Protein AF-A0A9E5I3D9-F1 (afdb_monomer)

Radius of gyration: 12.39 Å; Cα contacts (8 Å, |Δi|>4): 54; chains: 1; bounding box: 30×17×36 Å

Nearest PDB structures (foldseek):
  6vrj-assembly1_A  TM=8.453E-01  e=3.756E-04  Pseudomonas aeruginosa
  5lmr-assembly1_X  TM=8.804E-01  e=2.521E-03  Thermus thermophilus HB8
  1tig-assembly1_A  TM=8.932E-01  e=4.130E-03  Geobacillus stearothermophilus
  5lmv-assembly1_X  TM=8.598E-01  e=4.755E-03  Thermus thermophilus HB8
  7w5z-assembly1_c3  TM=2.890E-01  e=8.991E+00  Tetrahymena thermophila

Foldseek 3Di: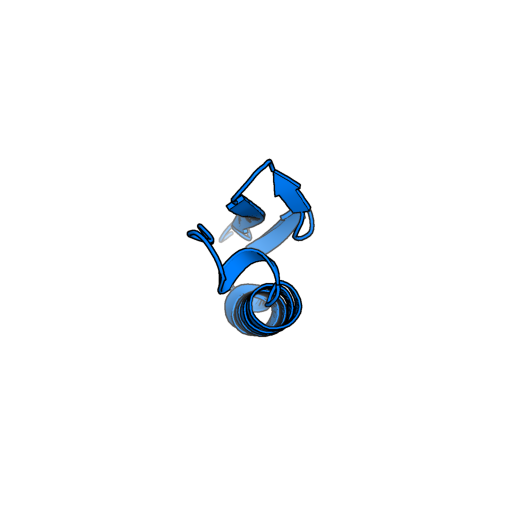
DFADDPCVVVVVVVLVVVVVVQVVCVVFWDFPADFDDDPRDTDTDTDGDDDD

Sequence (52 aa):
LRFRGREMAHQEIGAKMLDRLKVDLEPYGQVEQFPKMEGRQMVMVLAPAKKK

Solvent-accessible surface area (backbone atoms only — not comparable to full-atom values): 3155 Å² total; per-residue (Å²): 89,77,50,63,83,76,46,66,79,45,51,67,59,55,51,55,51,49,52,53,51,49,64,74,36,50,90,52,22,46,78,74,36,75,80,38,78,58,89,57,27,44,48,62,43,68,41,72,52,78,82,123

Secondary structure (DSSP, 8-state):
-B--GGGGG-HHHHHHHHHHHHHHHTTTEEEEEEEEEETTEEEEEEEE----

Structure (mmCIF, N/CA/C/O backbone):
data_AF-A0A9E5I3D9-F1
#
_entry.id   AF-A0A9E5I3D9-F1
#
loop_
_atom_site.group_PDB
_atom_site.id
_atom_site.type_symbol
_atom_site.label_atom_id
_atom_site.label_alt_id
_atom_site.label_comp_id
_atom_site.label_asym_id
_atom_site.label_entity_id
_atom_site.label_seq_id
_atom_site.pdbx_PDB_ins_code
_atom_site.Cartn_x
_atom_site.Cartn_y
_atom_site.Cartn_z
_atom_site.occupancy
_atom_site.B_iso_or_equiv
_atom_site.auth_seq_id
_atom_site.auth_comp_id
_atom_site.auth_asym_id
_atom_site.auth_atom_id
_atom_site.pdbx_PDB_model_num
ATOM 1 N N . LEU A 1 1 ? 5.063 -0.563 -2.368 1.00 73.06 1 LEU A N 1
ATOM 2 C CA . LEU A 1 1 ? 5.896 -1.424 -3.243 1.00 73.06 1 LEU A CA 1
ATOM 3 C C . LEU A 1 1 ? 7.003 -0.587 -3.885 1.00 73.06 1 LEU A C 1
ATOM 5 O O . LEU A 1 1 ? 6.708 0.523 -4.311 1.00 73.06 1 LEU A O 1
ATOM 9 N N . ARG A 1 2 ? 8.255 -1.060 -3.953 1.00 77.44 2 ARG A N 1
ATOM 10 C CA . ARG A 1 2 ? 9.348 -0.343 -4.641 1.00 77.44 2 ARG A CA 1
ATOM 11 C C . ARG A 1 2 ? 9.805 -1.158 -5.843 1.00 77.44 2 ARG A C 1
ATOM 13 O O . ARG A 1 2 ? 10.347 -2.237 -5.652 1.00 77.44 2 ARG A O 1
ATOM 20 N N . PHE A 1 3 ? 9.619 -0.624 -7.043 1.00 75.50 3 PHE A N 1
ATOM 21 C CA . PHE A 1 3 ? 10.069 -1.256 -8.280 1.00 75.50 3 PHE A CA 1
ATOM 22 C C . PHE A 1 3 ? 11.525 -0.868 -8.563 1.00 75.50 3 PHE A C 1
ATOM 24 O O . PHE A 1 3 ? 11.905 0.299 -8.403 1.00 75.50 3 PHE A O 1
ATOM 31 N N . ARG A 1 4 ? 12.367 -1.822 -8.978 1.00 80.69 4 ARG A N 1
ATOM 32 C CA . ARG A 1 4 ? 13.757 -1.557 -9.376 1.00 80.69 4 ARG A CA 1
ATOM 33 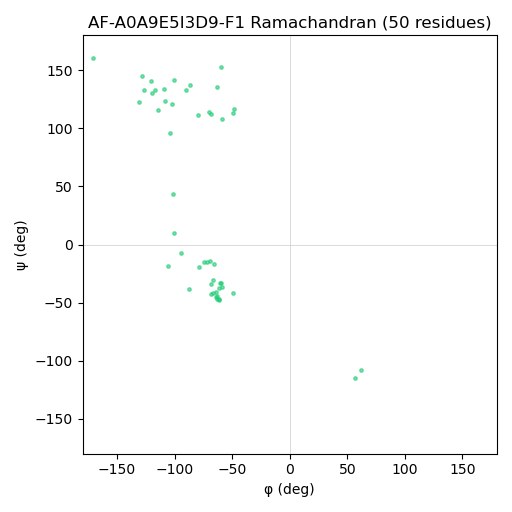C C . ARG A 1 4 ? 13.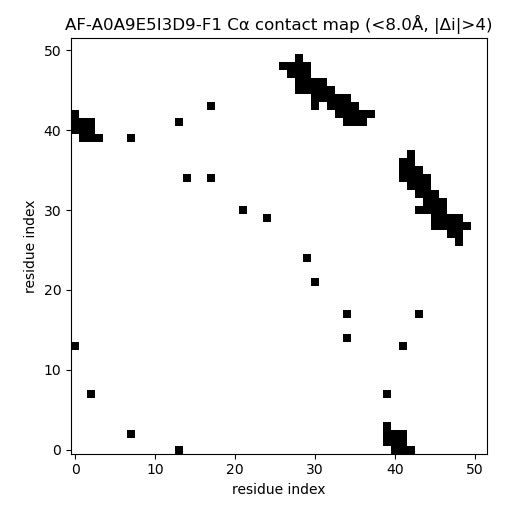988 -1.970 -10.836 1.00 80.69 4 ARG A C 1
ATOM 35 O O . ARG A 1 4 ? 13.670 -3.074 -11.262 1.00 80.69 4 ARG A O 1
ATOM 42 N N . GLY A 1 5 ? 14.576 -1.070 -11.628 1.00 77.56 5 GLY A N 1
ATOM 43 C CA . GLY A 1 5 ? 14.989 -1.350 -13.011 1.00 77.56 5 GLY A CA 1
ATOM 44 C C . GLY A 1 5 ? 13.847 -1.848 -13.909 1.00 77.56 5 GLY A C 1
ATOM 45 O O . GLY A 1 5 ? 12.898 -1.113 -14.170 1.00 77.56 5 GLY A O 1
ATOM 46 N N . ARG A 1 6 ? 13.951 -3.102 -14.371 1.00 79.50 6 ARG A N 1
ATOM 47 C CA . ARG A 1 6 ? 13.015 -3.757 -15.310 1.00 79.50 6 ARG A CA 1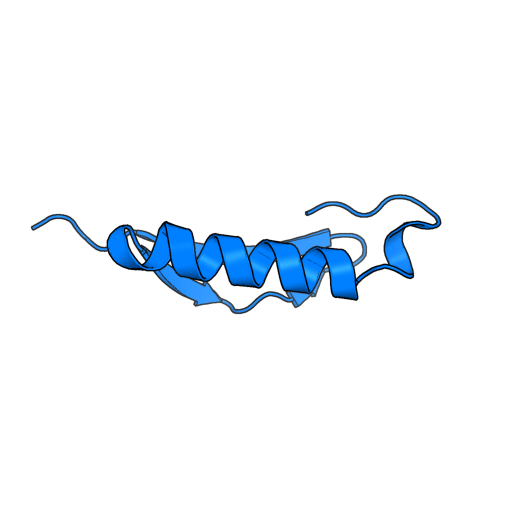
ATOM 48 C C . ARG A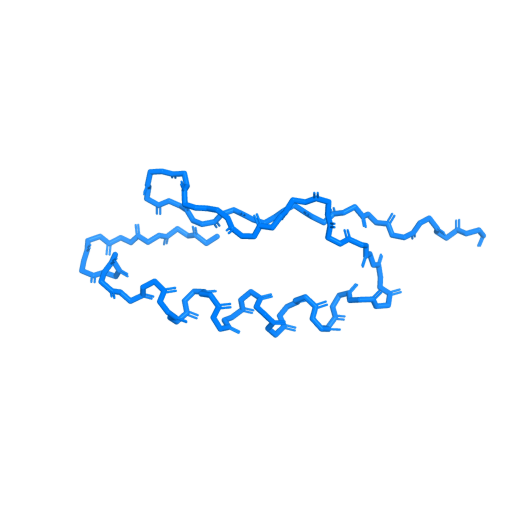 1 6 ? 11.635 -4.054 -14.714 1.00 79.50 6 ARG A C 1
ATOM 50 O O . ARG A 1 6 ? 10.692 -4.307 -15.452 1.00 79.50 6 ARG A O 1
ATOM 57 N N . GLU A 1 7 ? 11.493 -3.981 -13.394 1.00 70.69 7 GLU A N 1
ATOM 58 C CA . GLU A 1 7 ? 10.225 -4.250 -12.710 1.00 70.69 7 GLU A CA 1
ATOM 59 C C . GLU A 1 7 ? 9.189 -3.134 -12.923 1.00 70.69 7 GLU A C 1
ATOM 61 O O . GLU A 1 7 ? 8.002 -3.355 -12.708 1.00 70.69 7 GLU A O 1
ATOM 66 N N . MET A 1 8 ? 9.606 -1.954 -13.409 1.00 69.94 8 MET A N 1
ATOM 67 C CA . MET A 1 8 ? 8.683 -0.862 -13.750 1.00 69.94 8 MET A CA 1
ATOM 68 C C . MET A 1 8 ? 7.743 -1.189 -14.918 1.00 69.94 8 MET A C 1
ATOM 70 O O . MET A 1 8 ? 6.739 -0.501 -15.071 1.00 69.94 8 MET A O 1
ATOM 74 N N . ALA A 1 9 ? 8.044 -2.214 -15.724 1.00 71.31 9 ALA A N 1
ATOM 75 C CA . ALA A 1 9 ? 7.141 -2.714 -16.762 1.00 71.31 9 ALA A CA 1
ATOM 76 C C . ALA A 1 9 ? 6.026 -3.608 -16.187 1.00 71.31 9 ALA A C 1
ATOM 78 O O . ALA A 1 9 ? 4.983 -3.779 -16.806 1.00 71.31 9 ALA A O 1
ATOM 79 N N . HIS A 1 10 ? 6.214 -4.145 -14.979 1.00 77.31 10 HIS A N 1
ATOM 80 C CA . HIS A 1 10 ? 5.285 -5.068 -14.330 1.00 77.31 10 HIS A CA 1
ATOM 81 C C . HIS A 1 10 ? 4.418 -4.373 -13.271 1.00 77.31 10 HIS A C 1
ATOM 83 O O . HIS A 1 10 ? 4.187 -4.899 -12.181 1.00 77.31 10 HIS A O 1
ATOM 89 N N . GLN A 1 11 ? 3.906 -3.183 -13.592 1.00 74.50 11 GLN A N 1
ATOM 90 C CA . GLN A 1 11 ? 3.000 -2.442 -12.703 1.00 74.50 11 GLN A CA 1
ATOM 91 C C . GLN A 1 11 ? 1.717 -3.225 -12.413 1.00 74.50 11 GLN A C 1
ATOM 93 O O . GLN A 1 11 ? 1.208 -3.170 -11.297 1.00 74.50 11 GLN A O 1
ATOM 98 N N . GLU A 1 12 ? 1.244 -4.018 -13.377 1.00 82.12 12 GLU A N 1
ATOM 99 C CA . GLU A 1 12 ? 0.077 -4.889 -13.217 1.00 82.12 12 GLU A CA 1
ATOM 100 C C . GLU A 1 12 ? 0.255 -5.926 -12.103 1.00 82.12 12 GLU A C 1
ATOM 102 O O . GLU A 1 12 ? -0.704 -6.261 -11.408 1.00 82.12 12 GLU A O 1
ATOM 107 N N . ILE A 1 13 ? 1.482 -6.415 -11.889 1.00 84.00 13 ILE A N 1
ATOM 108 C CA . ILE A 1 13 ? 1.778 -7.353 -10.799 1.00 84.00 13 ILE A CA 1
ATOM 109 C C . ILE A 1 13 ? 1.641 -6.638 -9.451 1.00 84.00 13 ILE A C 1
ATOM 111 O O . ILE A 1 13 ? 1.035 -7.175 -8.524 1.00 84.00 13 ILE A O 1
ATOM 115 N N . GLY A 1 14 ? 2.141 -5.402 -9.356 1.00 80.81 14 GLY A N 1
ATOM 116 C CA . GLY A 1 14 ? 1.976 -4.572 -8.162 1.00 80.81 14 GLY A CA 1
ATOM 117 C C . GLY A 1 14 ? 0.517 -4.210 -7.887 1.00 80.81 14 GLY A C 1
ATOM 118 O O . GLY A 1 14 ? 0.078 -4.300 -6.743 1.00 80.81 14 GLY A O 1
ATOM 119 N N . ALA A 1 15 ? -0.251 -3.881 -8.928 1.00 82.94 15 ALA A N 1
ATOM 120 C CA . ALA A 1 15 ? -1.676 -3.589 -8.813 1.00 82.94 15 ALA A CA 1
ATOM 121 C C . ALA A 1 15 ? -2.470 -4.812 -8.323 1.00 82.94 15 ALA A C 1
ATOM 123 O O . ALA A 1 15 ? -3.232 -4.699 -7.368 1.00 82.94 15 ALA A O 1
ATOM 124 N N . LYS A 1 16 ? -2.227 -6.000 -8.897 1.00 87.50 16 LYS A N 1
ATOM 125 C CA . LYS A 1 16 ? -2.861 -7.255 -8.451 1.00 87.50 16 LYS A CA 1
ATOM 126 C C . LYS A 1 16 ? -2.514 -7.612 -7.007 1.00 87.50 16 LYS A C 1
ATOM 128 O O . LYS A 1 16 ? -3.357 -8.128 -6.280 1.00 87.50 16 LYS A O 1
ATOM 133 N N . MET A 1 17 ? -1.277 -7.356 -6.583 1.00 86.38 17 MET A N 1
ATOM 134 C CA . MET A 1 17 ? -0.864 -7.589 -5.199 1.00 86.38 17 MET A CA 1
ATOM 135 C C . MET A 1 17 ? -1.582 -6.641 -4.232 1.00 86.38 17 MET A C 1
ATOM 137 O O . MET A 1 17 ? -2.028 -7.079 -3.175 1.00 86.38 17 MET A O 1
ATOM 141 N N . LEU A 1 18 ? -1.721 -5.364 -4.596 1.00 84.38 18 LEU A N 1
ATOM 142 C CA . LEU A 1 18 ? -2.437 -4.386 -3.778 1.00 84.38 18 LEU A CA 1
ATOM 143 C C . LEU A 1 18 ? -3.940 -4.648 -3.719 1.00 84.38 18 LEU A C 1
ATOM 145 O O . LEU A 1 18 ? -4.533 -4.431 -2.669 1.00 84.38 18 LEU A O 1
ATOM 149 N N . ASP A 1 19 ? -4.535 -5.153 -4.797 1.00 87.62 19 ASP A N 1
ATOM 150 C CA . ASP A 1 19 ? -5.939 -5.563 -4.811 1.00 87.62 19 ASP A CA 1
ATOM 151 C C . ASP A 1 19 ? -6.200 -6.717 -3.829 1.00 87.62 19 ASP A C 1
ATOM 153 O O . ASP A 1 19 ? -7.109 -6.637 -3.007 1.00 87.62 19 ASP A O 1
ATOM 157 N N . ARG A 1 20 ? -5.319 -7.729 -3.796 1.00 89.50 20 ARG A N 1
ATOM 158 C CA . ARG A 1 20 ? -5.387 -8.796 -2.780 1.00 89.50 20 ARG A CA 1
ATOM 159 C C . ARG A 1 20 ? -5.218 -8.262 -1.361 1.00 89.50 20 ARG A C 1
ATOM 161 O O . ARG A 1 20 ? -6.028 -8.565 -0.496 1.00 89.50 20 ARG A O 1
ATOM 168 N N . LEU A 1 21 ? -4.204 -7.423 -1.140 1.00 85.75 21 LEU A N 1
ATOM 169 C CA . LEU A 1 21 ? -3.961 -6.791 0.161 1.00 85.75 21 LEU A CA 1
ATOM 170 C C . LEU A 1 21 ? -5.150 -5.950 0.624 1.00 85.75 21 LEU A C 1
ATOM 172 O O . LEU A 1 21 ? -5.443 -5.929 1.812 1.00 85.75 21 LEU A O 1
ATOM 176 N N . LYS A 1 22 ? -5.836 -5.264 -0.294 1.00 84.69 22 LYS A N 1
ATOM 177 C CA . LYS A 1 22 ? -7.056 -4.518 0.012 1.00 84.69 22 LYS A CA 1
ATOM 178 C C . LYS A 1 22 ? -8.152 -5.446 0.531 1.00 84.69 22 LYS A C 1
ATOM 180 O O . LYS A 1 22 ? -8.760 -5.108 1.536 1.00 84.69 22 LYS A O 1
ATOM 185 N N . VAL A 1 23 ? -8.389 -6.582 -0.127 1.00 88.56 23 VAL A N 1
ATOM 186 C CA . VAL A 1 23 ? -9.404 -7.559 0.304 1.00 88.56 23 VAL A CA 1
ATOM 187 C C . VAL A 1 23 ? -9.047 -8.148 1.671 1.00 88.56 23 VAL A C 1
ATOM 189 O O . VAL A 1 23 ? -9.888 -8.179 2.563 1.00 88.56 23 VAL A O 1
ATOM 192 N N . ASP A 1 24 ? -7.787 -8.537 1.874 1.00 88.69 24 ASP A N 1
ATOM 193 C CA . ASP A 1 24 ? -7.330 -9.116 3.145 1.00 88.69 24 ASP A CA 1
ATOM 194 C C . ASP A 1 24 ? -7.373 -8.108 4.308 1.00 88.69 24 ASP A C 1
ATOM 196 O O . ASP A 1 24 ? -7.575 -8.485 5.465 1.00 88.69 24 ASP A O 1
ATOM 200 N N . LEU A 1 25 ? -7.174 -6.818 4.017 1.00 85.06 25 LEU A N 1
ATOM 201 C CA . LEU A 1 25 ? -7.165 -5.740 5.010 1.00 85.06 25 LEU A CA 1
ATOM 202 C C . LEU A 1 25 ? -8.516 -5.034 5.177 1.00 85.06 25 LEU A C 1
ATOM 204 O O . LEU A 1 25 ? -8.651 -4.263 6.123 1.00 85.06 25 LEU A O 1
ATOM 208 N N . GLU A 1 26 ? -9.515 -5.328 4.342 1.00 84.50 26 GLU A N 1
ATOM 209 C CA . GLU A 1 26 ? -10.890 -4.819 4.456 1.00 84.50 26 GLU A CA 1
ATOM 210 C C . GLU A 1 26 ? -11.500 -4.964 5.870 1.00 84.50 26 GLU A C 1
ATOM 212 O O . GLU A 1 26 ? -12.096 -4.000 6.354 1.00 84.50 26 GLU A O 1
ATOM 217 N N . PRO A 1 27 ? -11.313 -6.083 6.6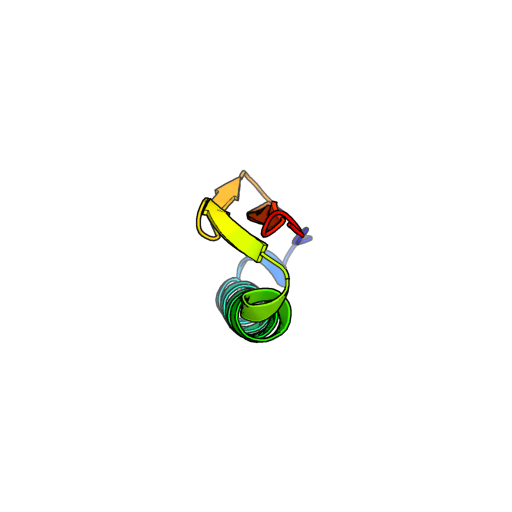07 1.00 84.38 27 PRO A N 1
ATOM 218 C CA . PRO A 1 27 ? -11.818 -6.195 7.980 1.00 84.38 27 PRO A CA 1
ATOM 219 C C . PRO A 1 27 ? -11.016 -5.393 9.021 1.00 84.38 27 PRO A C 1
ATOM 221 O O . PRO A 1 27 ? -11.490 -5.196 10.140 1.00 84.38 27 PRO A O 1
ATOM 224 N N . TYR A 1 28 ? -9.803 -4.942 8.691 1.00 83.00 28 TYR A N 1
ATOM 225 C CA . TYR A 1 28 ? -8.902 -4.234 9.610 1.00 83.00 28 TYR A CA 1
ATOM 226 C C . TYR A 1 28 ? -8.809 -2.731 9.326 1.00 83.00 28 TYR A C 1
ATOM 228 O O . TYR A 1 28 ? -8.377 -1.967 10.193 1.00 83.00 28 TYR A O 1
ATOM 236 N N . GLY A 1 29 ? -9.193 -2.288 8.129 1.00 84.69 29 GLY A N 1
ATOM 237 C CA . GLY A 1 29 ? -9.004 -0.918 7.685 1.00 84.69 29 GLY A CA 1
ATOM 238 C C . GLY A 1 29 ? -9.708 -0.573 6.384 1.00 84.69 29 GLY A C 1
ATOM 239 O O . GLY A 1 29 ? -10.061 -1.427 5.580 1.00 84.69 29 GLY A O 1
ATOM 240 N N . GLN A 1 30 ? -9.892 0.726 6.179 1.00 84.50 30 GLN A N 1
ATOM 241 C CA . GLN A 1 30 ? -10.431 1.296 4.954 1.00 84.50 30 GLN A CA 1
ATOM 242 C C . GLN A 1 30 ? -9.288 1.849 4.101 1.00 84.50 30 GLN A C 1
ATOM 244 O O . GLN A 1 30 ? -8.351 2.457 4.613 1.00 84.50 30 GLN A O 1
ATOM 249 N N . VAL A 1 31 ? -9.373 1.682 2.781 1.00 84.62 31 VAL A N 1
ATOM 250 C CA . VAL A 1 31 ? -8.452 2.353 1.854 1.00 84.62 31 VAL A CA 1
ATOM 251 C C . VAL A 1 31 ? -8.758 3.850 1.850 1.00 84.62 31 VAL A C 1
ATOM 253 O O . VAL A 1 31 ? -9.829 4.259 1.408 1.00 84.62 31 VAL A O 1
ATOM 256 N N . GLU A 1 32 ? -7.816 4.655 2.335 1.00 85.44 32 GLU A N 1
ATOM 257 C CA . GLU A 1 32 ? -7.906 6.121 2.333 1.00 85.44 32 GLU A CA 1
ATOM 258 C C . GLU A 1 32 ? -7.373 6.689 1.014 1.00 85.44 32 GLU A C 1
ATOM 260 O O . GLU A 1 32 ? -7.958 7.599 0.429 1.00 85.44 32 GLU A O 1
ATOM 265 N N . GLN A 1 33 ? -6.301 6.085 0.489 1.00 83.62 33 GLN A N 1
ATOM 266 C CA . GLN A 1 33 ? -5.723 6.454 -0.795 1.00 83.62 33 GLN A CA 1
ATOM 267 C C . GLN A 1 33 ? -5.498 5.218 -1.660 1.00 83.62 33 GLN A C 1
ATOM 269 O O . GLN A 1 33 ? -4.759 4.300 -1.289 1.00 83.62 33 GLN A O 1
ATOM 274 N N . PHE A 1 34 ? -6.111 5.227 -2.843 1.00 83.06 34 PHE A N 1
ATOM 275 C CA . PHE A 1 34 ? -5.935 4.182 -3.845 1.00 83.06 34 PHE A CA 1
ATOM 276 C C . PHE A 1 34 ? -4.465 4.048 -4.285 1.00 83.06 34 PHE A C 1
ATOM 278 O O . PHE A 1 34 ? -3.725 5.038 -4.253 1.00 83.06 34 PHE A O 1
ATOM 285 N N . PRO A 1 35 ? -4.047 2.847 -4.734 1.00 84.69 35 PRO A N 1
ATOM 286 C CA . PRO A 1 35 ? -2.716 2.608 -5.279 1.00 84.69 35 PRO A CA 1
ATOM 287 C C . PRO A 1 35 ? -2.320 3.648 -6.326 1.00 84.69 35 PRO A C 1
ATOM 289 O O . PRO A 1 35 ? -2.925 3.722 -7.395 1.00 84.69 35 PRO A O 1
ATOM 292 N N . LYS A 1 36 ? -1.274 4.427 -6.048 1.00 85.06 36 LYS A N 1
ATOM 293 C CA . LYS A 1 36 ? -0.723 5.396 -6.999 1.00 85.06 36 LYS A CA 1
ATOM 294 C C . LYS A 1 36 ? 0.776 5.204 -7.161 1.00 85.06 36 LYS A C 1
ATOM 296 O O . LYS A 1 36 ? 1.480 4.858 -6.215 1.00 85.06 36 LYS A O 1
ATOM 301 N N . MET A 1 37 ? 1.254 5.433 -8.380 1.00 82.50 37 MET A N 1
ATOM 302 C CA . MET A 1 37 ? 2.678 5.472 -8.688 1.00 82.50 37 MET A CA 1
ATOM 303 C C . MET A 1 37 ? 3.262 6.829 -8.275 1.00 82.50 37 MET A C 1
ATOM 305 O O . MET A 1 37 ? 2.963 7.852 -8.888 1.00 82.50 37 MET A O 1
ATOM 309 N N . GLU A 1 38 ? 4.111 6.828 -7.253 1.00 84.00 38 GLU A N 1
ATOM 310 C CA . GLU A 1 38 ? 5.006 7.926 -6.894 1.00 84.00 38 GLU A CA 1
ATOM 311 C C . GLU A 1 38 ? 6.434 7.570 -7.330 1.00 84.00 38 GLU A C 1
ATOM 313 O O . GLU A 1 38 ? 7.171 6.829 -6.671 1.00 84.00 38 GLU A O 1
ATOM 318 N N . GLY A 1 39 ? 6.816 8.054 -8.516 1.00 84.44 39 GLY A N 1
ATOM 319 C CA . GLY A 1 39 ? 8.117 7.776 -9.121 1.00 84.44 39 GLY A CA 1
ATOM 320 C C . GLY A 1 39 ? 8.322 6.284 -9.393 1.00 84.44 39 GLY A C 1
ATOM 321 O O . GLY A 1 39 ? 7.723 5.714 -10.300 1.00 84.44 39 GLY A O 1
ATOM 322 N N . ARG A 1 40 ? 9.198 5.647 -8.607 1.00 83.12 40 ARG A N 1
ATOM 323 C CA . ARG A 1 40 ? 9.504 4.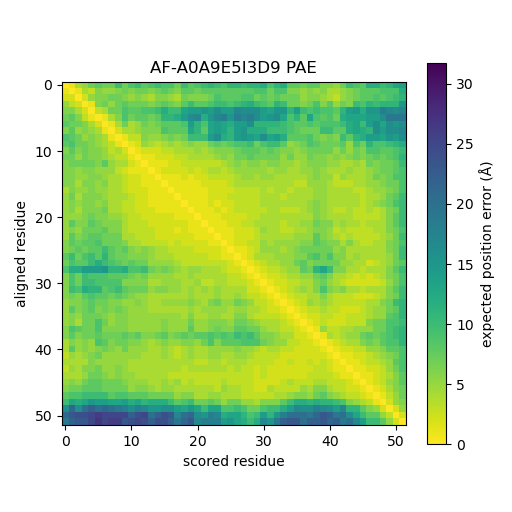203 -8.694 1.00 83.12 40 ARG A CA 1
ATOM 324 C C . ARG A 1 40 ? 8.786 3.375 -7.625 1.00 83.12 40 ARG A C 1
ATOM 326 O O . ARG A 1 40 ? 9.125 2.209 -7.411 1.00 83.12 40 ARG A O 1
ATOM 333 N N . GLN A 1 41 ? 7.848 3.973 -6.900 1.00 81.69 41 GLN A N 1
ATOM 334 C CA . GLN A 1 41 ? 7.107 3.317 -5.834 1.00 81.69 41 GLN A CA 1
ATOM 335 C C . GLN A 1 41 ? 5.616 3.343 -6.136 1.00 81.69 41 GLN A C 1
ATOM 337 O O . GLN A 1 41 ? 5.094 4.337 -6.617 1.00 81.69 41 GLN A O 1
ATOM 342 N N . MET A 1 42 ? 4.931 2.247 -5.830 1.00 85.31 42 MET A N 1
ATOM 343 C CA . MET A 1 42 ? 3.475 2.231 -5.753 1.00 85.31 42 MET A CA 1
ATOM 344 C C . MET A 1 42 ? 3.082 2.267 -4.288 1.00 85.31 42 MET A C 1
ATOM 346 O O . MET A 1 42 ? 3.502 1.403 -3.507 1.00 85.31 42 MET A O 1
ATOM 35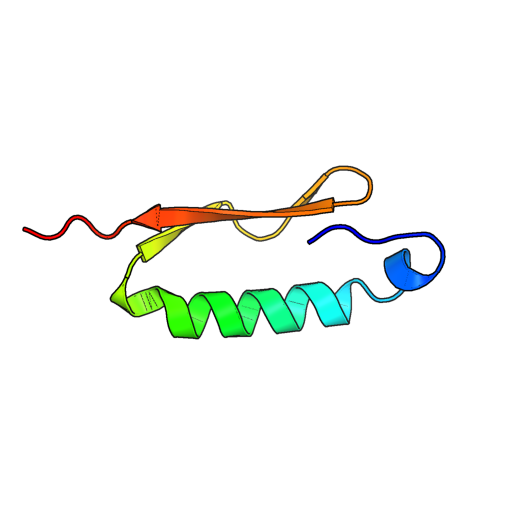0 N N . VAL A 1 43 ? 2.322 3.288 -3.923 1.00 85.81 43 VAL A N 1
ATOM 351 C CA . VAL A 1 43 ? 1.915 3.566 -2.550 1.00 85.81 43 VAL A CA 1
ATOM 352 C C . VAL A 1 43 ? 0.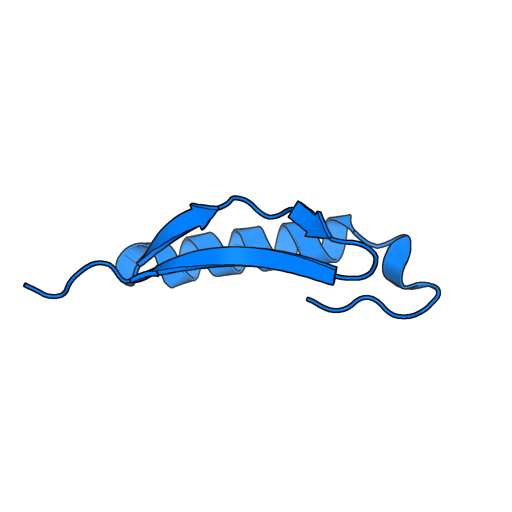398 3.459 -2.474 1.00 85.81 43 VAL A C 1
ATOM 354 O O . VAL A 1 43 ? -0.311 3.983 -3.329 1.00 85.81 43 VAL A O 1
ATOM 357 N N . MET A 1 44 ? -0.081 2.745 -1.461 1.00 87.62 44 MET A N 1
ATOM 358 C CA . MET A 1 44 ? -1.484 2.663 -1.066 1.00 87.62 44 MET A CA 1
ATOM 359 C C . MET A 1 44 ? -1.531 3.010 0.417 1.00 87.62 44 MET A C 1
ATOM 361 O O . MET A 1 44 ? -0.706 2.502 1.179 1.00 87.62 44 MET A O 1
ATOM 365 N N . VAL A 1 45 ? -2.460 3.877 0.810 1.00 87.25 45 VAL A N 1
ATOM 366 C CA . VAL A 1 45 ? -2.629 4.281 2.209 1.00 87.25 45 VAL A CA 1
ATOM 367 C C . VAL A 1 45 ? -3.916 3.656 2.719 1.00 87.25 45 VAL A C 1
ATOM 369 O O . VAL A 1 45 ? -4.982 3.854 2.133 1.00 87.25 45 VAL A O 1
ATOM 372 N N . LEU A 1 46 ? -3.804 2.885 3.798 1.00 87.19 46 LEU A N 1
ATOM 373 C CA . LEU A 1 46 ? -4.952 2.356 4.520 1.00 87.19 46 LEU A CA 1
ATOM 374 C C . LEU A 1 46 ? -5.066 3.069 5.861 1.00 87.19 46 LEU A C 1
ATOM 376 O O . LEU A 1 46 ? -4.080 3.193 6.589 1.00 87.19 46 LEU A O 1
ATOM 380 N N . ALA A 1 47 ? -6.280 3.483 6.189 1.00 87.81 47 ALA A N 1
ATOM 381 C CA . ALA A 1 47 ? -6.639 3.940 7.513 1.00 87.81 47 ALA A CA 1
ATOM 382 C C . ALA A 1 47 ? -7.123 2.737 8.338 1.00 87.81 47 ALA A C 1
ATOM 384 O O . ALA A 1 47 ? -7.941 1.950 7.852 1.00 87.81 47 ALA A O 1
ATOM 385 N N . PRO A 1 48 ? -6.657 2.564 9.585 1.00 86.88 48 PRO A N 1
ATOM 386 C CA . PRO A 1 48 ? -7.158 1.504 10.446 1.00 86.88 48 PRO A CA 1
ATOM 387 C C . PRO A 1 48 ? -8.644 1.729 10.740 1.00 86.88 48 PRO A C 1
ATOM 389 O O . PRO A 1 48 ? -9.068 2.836 11.081 1.00 86.88 48 PRO A O 1
ATOM 392 N N . ALA A 1 49 ? -9.438 0.665 10.658 1.00 76.62 49 ALA A N 1
ATOM 393 C CA . ALA A 1 49 ? -10.809 0.688 11.122 1.00 76.62 49 ALA A CA 1
ATOM 394 C C . ALA A 1 49 ? -10.720 0.811 12.641 1.00 76.62 49 ALA A C 1
ATOM 396 O O . ALA A 1 49 ? -10.188 -0.076 13.311 1.00 76.62 49 ALA A O 1
ATOM 397 N N . LYS A 1 50 ? -11.145 1.957 13.189 1.00 67.25 50 LYS A N 1
ATOM 398 C CA . LYS A 1 50 ? -11.158 2.171 14.639 1.00 67.25 50 LYS A CA 1
ATOM 399 C C . LYS A 1 50 ? -11.836 0.968 15.294 1.00 67.25 50 LYS A C 1
ATOM 401 O O . LYS A 1 50 ? -13.042 0.787 15.131 1.00 67.25 50 LYS A O 1
ATOM 406 N N . LYS A 1 51 ? -11.075 0.182 16.063 1.00 57.41 51 LYS A N 1
ATOM 407 C CA . LYS A 1 51 ? -11.661 -0.665 17.100 1.00 57.41 51 LYS A CA 1
ATOM 408 C C . LYS A 1 51 ? -12.390 0.280 18.052 1.00 57.41 51 LYS A C 1
ATOM 410 O O . LYS A 1 51 ? -11.745 1.082 18.727 1.00 57.41 51 LYS A O 1
ATOM 415 N N . LYS A 1 52 ? -13.721 0.251 18.004 1.00 49.47 52 LYS A N 1
ATOM 416 C CA . LYS A 1 52 ? -14.531 0.622 19.162 1.00 49.47 52 LYS A CA 1
ATOM 417 C C . LYS A 1 52 ? -14.302 -0.401 20.265 1.00 49.47 52 LYS A C 1
ATOM 419 O O . LYS A 1 52 ? -14.088 -1.585 19.916 1.00 49.47 52 LYS A O 1
#

Mean predicted aligned error: 6.12 Å

pLDDT: mean 81.3, std 7.64, range [49.47, 89.5]